Protein AF-D4J8V5-F1 (afdb_monomer)

Solvent-accessible surface area (backbone atoms only — not comparable to full-atom values): 10284 Å² total; per-residue (Å²): 131,84,49,73,63,56,54,49,51,54,47,50,54,52,54,59,52,61,74,43,88,91,49,65,62,67,63,47,50,54,51,48,52,54,48,50,51,52,48,51,56,51,49,52,53,52,49,53,52,48,53,51,50,52,51,52,52,50,54,51,50,54,50,49,54,54,51,52,54,53,47,51,56,50,50,54,50,51,52,52,51,50,50,52,50,51,52,51,27,61,75,68,72,46,60,62,49,77,54,102,88,50,77,51,68,72,70,83,71,85,74,78,88,76,82,89,54,80,86,79,51,61,73,90,76,64,78,88,78,86,76,88,75,83,61,64,67,59,53,54,50,39,51,73,73,72,45,88,54,93,94,66,82,90,84,87,77,90,76,90,83,88,131

InterPro domains:
  IPR008840 Siphovirus Gp157 [PF05565] (3-162)

Sequence (163 aa):
MATLYELCDEMIELQDMMEDPDVDAGAIKHAMELKKDEICSKAVGYLKVLANTTADRTAINEEIARLTEREKKKKAKEESLTEAILAAMQLCSIDKIETSLFTAKAKLSNGSVTITDEELLDPKFIKEKRSTSIDKTAIKKAILAGEDVEGASIEKTLSLVVS

Foldseek 3Di:
DDDLVRLVVVLVVLVVVCVDPVDDPVVSVVVNVVSVVVSVVVVVVVVVVVVVVVVVVVVVVVVVVVVVVVVVVVVVVVVVVVVVVLVVCVVVVPQWDDDPVDIDGDDDPPDDPDCPDPVPDDPVPDDDDDDPDDDVVVVVVCVVVPHDDPPDDDDDDDDDDDD

Radius of gyration: 33.68 Å; Cα contacts (8 Å, |Δi|>4): 50; chains: 1; bounding box: 67×47×84 Å

pLDDT: mean 74.96, std 16.11, range [36.88, 95.44]

Organism: NCBI:txid717962

Secondary structure (DSSP, 8-state):
---HHHHHHHHHHHHHGGG-TTS-HHHHHHHHHHHHHHHHHHHHHHHHHHHHHHHHHHHHHHHHHHHHHHHHHHHHHHHHHHHHHHHHHHHTT-SEEE-SS-EEE----------S-STTS-GGG----------HHHHHHHHHHT---TT------------

Mean predicted aligned error: 16.14 Å

Structure (mmCIF, N/CA/C/O backbone):
data_AF-D4J8V5-F1
#
_entry.id   AF-D4J8V5-F1
#
loop_
_atom_site.group_PDB
_atom_site.id
_atom_site.type_symbol
_atom_site.label_atom_id
_atom_site.label_alt_id
_atom_site.label_comp_id
_atom_site.label_asym_id
_atom_site.label_entity_id
_atom_site.label_seq_id
_atom_site.pdbx_PDB_ins_code
_atom_site.Cartn_x
_atom_site.Cartn_y
_atom_site.Cartn_z
_atom_site.occupancy
_atom_site.B_iso_or_equiv
_atom_site.auth_seq_id
_atom_site.auth_comp_id
_atom_site.auth_asym_id
_atom_site.auth_atom_id
_atom_site.pdbx_PDB_model_num
ATOM 1 N N . MET A 1 1 ? 28.823 -5.710 -15.272 1.00 60.50 1 MET A N 1
ATOM 2 C CA . MET A 1 1 ? 27.643 -5.994 -16.118 1.00 60.50 1 MET A CA 1
ATOM 3 C C . MET A 1 1 ? 27.054 -4.647 -16.459 1.00 60.50 1 MET A C 1
ATOM 5 O O . MET A 1 1 ? 26.696 -3.959 -15.512 1.00 60.50 1 MET A O 1
ATOM 9 N N . ALA A 1 2 ? 27.012 -4.281 -17.739 1.00 75.00 2 ALA A N 1
ATOM 10 C CA . ALA A 1 2 ? 26.467 -2.996 -18.159 1.00 75.00 2 ALA A CA 1
ATOM 11 C C . ALA A 1 2 ? 24.986 -2.868 -17.759 1.00 75.00 2 ALA A C 1
ATOM 13 O O . ALA A 1 2 ? 24.231 -3.855 -17.749 1.00 75.00 2 ALA A O 1
ATOM 14 N N . THR A 1 3 ? 24.584 -1.668 -17.363 1.00 86.06 3 THR A N 1
ATOM 15 C CA . THR A 1 3 ? 23.189 -1.309 -17.112 1.00 86.06 3 THR A CA 1
ATOM 16 C C . THR A 1 3 ? 22.456 -1.100 -18.436 1.00 86.06 3 THR A C 1
ATOM 18 O O . THR A 1 3 ? 23.072 -0.910 -19.480 1.00 86.06 3 THR A O 1
ATOM 21 N N . LEU A 1 4 ? 21.119 -1.138 -18.414 1.00 83.88 4 LEU A N 1
ATOM 22 C CA . LEU A 1 4 ? 20.335 -0.850 -19.621 1.00 83.88 4 LEU A CA 1
ATOM 23 C C . LEU A 1 4 ? 20.594 0.578 -20.132 1.00 83.88 4 LEU A C 1
ATOM 25 O O . LEU A 1 4 ? 20.500 0.821 -21.323 1.00 83.88 4 LEU A O 1
ATOM 29 N N . TYR A 1 5 ? 20.932 1.491 -19.219 1.00 85.31 5 TYR A N 1
ATOM 30 C CA . TYR A 1 5 ? 21.289 2.869 -19.528 1.00 85.31 5 TYR A CA 1
ATOM 31 C C . TYR A 1 5 ? 22.629 2.938 -20.270 1.00 85.31 5 TYR A C 1
ATOM 33 O O . TYR A 1 5 ? 22.676 3.454 -21.375 1.00 85.31 5 TYR A O 1
ATOM 41 N N . GLU A 1 6 ? 23.668 2.292 -19.732 1.00 86.31 6 GLU A N 1
ATOM 42 C CA . GLU A 1 6 ? 24.992 2.215 -20.371 1.00 86.31 6 GLU A CA 1
ATOM 43 C C . GLU A 1 6 ? 24.927 1.549 -21.757 1.00 86.31 6 GLU A C 1
ATOM 45 O O . GLU A 1 6 ? 25.542 2.029 -22.699 1.00 86.31 6 GLU A O 1
ATOM 50 N N . LEU A 1 7 ? 24.126 0.488 -21.922 1.00 86.62 7 LEU A N 1
ATOM 51 C CA . LEU A 1 7 ? 23.935 -0.151 -23.232 1.00 86.62 7 LEU A CA 1
ATOM 52 C C . LEU A 1 7 ? 23.207 0.755 -24.239 1.00 86.62 7 LEU A C 1
ATOM 54 O O . LEU A 1 7 ? 23.463 0.665 -25.438 1.00 86.62 7 LEU A O 1
ATOM 58 N N . CYS A 1 8 ? 22.285 1.601 -23.773 1.00 85.12 8 CYS A N 1
ATOM 59 C CA . CYS A 1 8 ? 21.621 2.589 -24.620 1.00 85.12 8 CYS A CA 1
ATOM 60 C C . CYS A 1 8 ? 22.569 3.732 -24.999 1.00 85.12 8 CYS A C 1
ATOM 62 O O . CYS A 1 8 ? 22.541 4.155 -26.149 1.00 85.12 8 CYS A O 1
ATOM 64 N N . ASP A 1 9 ? 23.411 4.193 -24.074 1.00 87.75 9 ASP A N 1
ATOM 65 C CA . ASP A 1 9 ? 24.420 5.222 -24.344 1.00 87.75 9 ASP A CA 1
ATOM 66 C C . ASP A 1 9 ? 25.425 4.729 -25.398 1.00 87.75 9 ASP A C 1
ATOM 68 O O . ASP A 1 9 ? 25.640 5.401 -26.402 1.00 87.75 9 ASP A O 1
ATOM 72 N N . GLU A 1 10 ? 25.931 3.498 -25.262 1.00 85.56 10 GLU A N 1
ATOM 73 C CA . GLU A 1 10 ? 26.800 2.859 -26.264 1.00 85.56 10 GLU A CA 1
ATOM 74 C C . GLU A 1 10 ? 26.117 2.730 -27.643 1.00 85.56 10 GLU A C 1
ATOM 76 O O . GLU A 1 10 ? 26.761 2.848 -28.685 1.00 85.56 10 GLU A O 1
ATOM 81 N N . MET A 1 11 ? 24.801 2.493 -27.679 1.00 86.69 11 MET A N 1
ATOM 82 C CA . MET A 1 11 ? 24.029 2.438 -28.927 1.00 86.69 11 MET A CA 1
ATOM 83 C C . MET A 1 11 ? 23.898 3.819 -29.585 1.00 86.69 11 MET A C 1
ATOM 85 O O . MET A 1 11 ? 23.914 3.906 -30.812 1.00 86.69 11 MET A O 1
ATOM 89 N N . ILE A 1 12 ? 23.772 4.883 -28.786 1.00 88.00 12 ILE A N 1
ATOM 90 C CA . ILE A 1 12 ? 23.742 6.271 -29.265 1.00 88.00 12 ILE A CA 1
ATOM 91 C C . ILE A 1 12 ? 25.113 6.653 -29.829 1.00 88.00 12 ILE A C 1
ATOM 93 O O . ILE A 1 12 ? 25.182 7.152 -30.947 1.00 88.00 12 ILE A O 1
ATOM 97 N N . GLU A 1 13 ? 26.201 6.317 -29.131 1.00 87.50 13 GLU A N 1
ATOM 98 C CA . GLU A 1 13 ? 27.568 6.553 -29.614 1.00 87.50 13 GLU A CA 1
ATOM 99 C C . GLU A 1 13 ? 27.830 5.859 -30.959 1.00 87.50 13 GLU A C 1
ATOM 101 O O . GLU A 1 13 ? 28.359 6.470 -31.8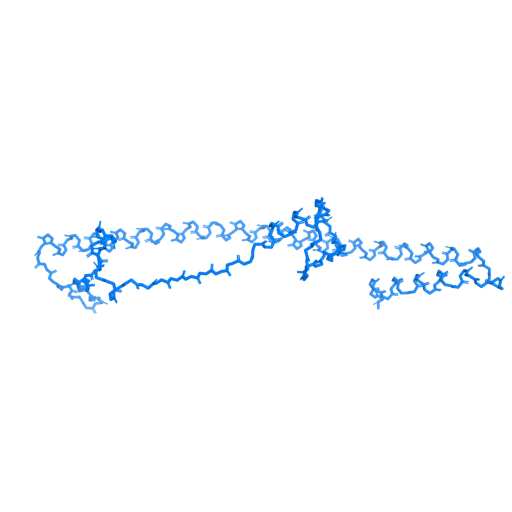87 1.00 87.50 13 GLU A O 1
ATOM 106 N N . LEU A 1 14 ? 27.401 4.600 -31.113 1.00 85.44 14 LEU A N 1
ATOM 107 C CA . LEU A 1 14 ? 27.495 3.890 -32.393 1.00 85.44 14 LEU A CA 1
ATOM 108 C C . LEU A 1 14 ? 26.667 4.559 -33.498 1.00 85.44 14 LEU A C 1
ATOM 110 O O . LEU A 1 14 ? 27.054 4.513 -34.665 1.00 85.44 14 LEU A O 1
ATOM 114 N N . GLN A 1 15 ? 25.533 5.169 -33.153 1.00 84.25 15 GLN A N 1
ATOM 115 C CA . GLN A 1 15 ? 24.692 5.879 -34.110 1.00 84.25 15 GLN A CA 1
ATOM 116 C C . GLN A 1 15 ? 25.353 7.177 -34.585 1.00 84.25 15 GLN A C 1
ATOM 118 O O . GLN A 1 15 ? 25.344 7.444 -35.786 1.00 84.25 15 GLN A O 1
ATOM 123 N N . ASP A 1 16 ? 25.974 7.924 -33.672 1.00 86.38 16 ASP A N 1
ATOM 124 C CA . ASP A 1 16 ? 26.714 9.151 -33.978 1.00 86.38 16 ASP A CA 1
ATOM 125 C C . ASP A 1 16 ? 27.939 8.853 -34.863 1.00 86.38 16 ASP A C 1
ATOM 127 O O . ASP A 1 16 ? 28.239 9.590 -35.801 1.00 86.38 16 ASP A O 1
ATOM 131 N N . MET A 1 17 ? 28.604 7.711 -34.647 1.00 83.12 17 MET A N 1
ATOM 132 C CA . MET A 1 17 ? 29.723 7.257 -35.485 1.00 83.12 17 MET A CA 1
ATOM 133 C C . MET A 1 17 ? 29.323 6.901 -36.927 1.00 83.12 17 MET A C 1
ATOM 135 O O . MET A 1 17 ? 30.195 6.857 -37.792 1.00 83.12 17 MET A O 1
ATOM 139 N N . MET A 1 18 ? 28.039 6.648 -37.224 1.00 77.50 18 MET A N 1
ATOM 140 C CA . MET A 1 18 ? 27.590 6.437 -38.611 1.00 77.50 18 MET A CA 1
ATOM 141 C C . MET A 1 18 ? 27.557 7.726 -39.440 1.00 77.50 18 MET A C 1
ATOM 143 O O . MET A 1 18 ? 27.458 7.643 -40.666 1.00 77.50 18 MET A O 1
ATOM 147 N N . GLU A 1 19 ? 27.574 8.901 -38.806 1.00 76.12 19 GLU A N 1
ATOM 148 C CA . GLU A 1 19 ? 27.575 10.184 -39.516 1.00 76.12 19 GLU A CA 1
ATOM 149 C C . GLU A 1 19 ? 28.958 10.531 -40.093 1.00 76.12 19 GLU A C 1
ATOM 151 O O . GLU A 1 19 ? 29.062 11.394 -40.968 1.00 76.12 19 GLU A O 1
ATOM 156 N N . ASP A 1 20 ? 30.009 9.832 -39.652 1.00 81.06 20 ASP A N 1
ATOM 157 C CA . ASP A 1 20 ? 31.377 10.000 -40.134 1.00 81.06 20 ASP A CA 1
ATOM 158 C C . ASP A 1 20 ? 31.604 9.223 -41.458 1.00 81.06 20 ASP A C 1
ATOM 160 O O . ASP A 1 20 ? 31.487 7.991 -41.486 1.00 81.06 20 ASP A O 1
ATOM 164 N N . PRO A 1 21 ? 31.936 9.909 -42.574 1.00 71.62 21 PRO A N 1
ATOM 165 C CA . PRO A 1 21 ? 32.152 9.282 -43.880 1.00 71.62 21 PRO A CA 1
ATOM 166 C C . PRO A 1 21 ? 33.328 8.298 -43.935 1.00 71.62 21 PRO A C 1
ATOM 168 O O . PRO A 1 21 ? 33.390 7.502 -44.875 1.00 71.62 21 PRO A O 1
ATOM 171 N N . ASP A 1 22 ? 34.261 8.363 -42.979 1.00 75.12 22 ASP A N 1
ATOM 172 C CA . ASP A 1 22 ? 35.479 7.543 -42.960 1.00 75.12 22 ASP A CA 1
ATOM 173 C C . ASP A 1 22 ? 35.280 6.176 -42.274 1.00 75.12 22 ASP A C 1
ATOM 175 O O . ASP A 1 22 ? 36.200 5.350 -42.243 1.00 75.12 22 ASP A O 1
ATOM 179 N N . VAL A 1 23 ? 34.082 5.899 -41.744 1.00 77.38 23 VAL A N 1
ATOM 180 C CA . VAL A 1 23 ? 33.797 4.677 -40.981 1.00 77.38 23 VAL A CA 1
ATOM 181 C C . VAL A 1 23 ? 33.004 3.660 -41.806 1.00 77.38 23 VAL A C 1
ATOM 183 O O . VAL A 1 23 ? 32.097 3.993 -42.571 1.00 77.38 23 VAL A O 1
ATOM 186 N N . ASP A 1 24 ? 33.328 2.372 -41.645 1.00 83.56 24 ASP A N 1
ATOM 187 C CA . ASP A 1 24 ? 32.593 1.285 -42.296 1.00 83.56 24 ASP A CA 1
ATOM 188 C C . ASP A 1 24 ? 31.180 1.143 -41.704 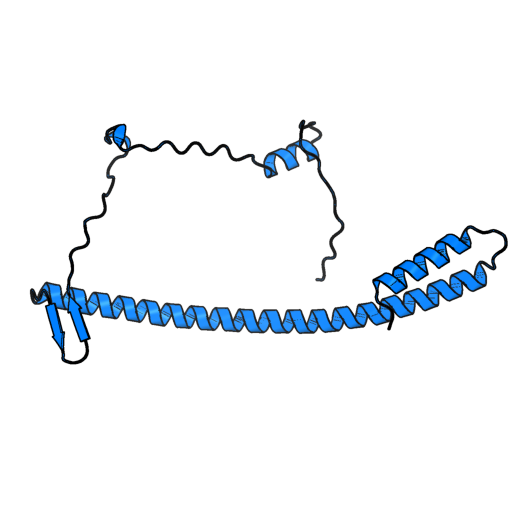1.00 83.56 24 ASP A C 1
ATOM 190 O O . ASP A 1 24 ? 30.955 0.507 -40.668 1.00 83.56 24 ASP A O 1
ATOM 194 N N . ALA A 1 25 ? 30.206 1.705 -42.418 1.00 79.25 25 ALA A N 1
ATOM 195 C CA . ALA A 1 25 ? 28.791 1.628 -42.080 1.00 79.25 25 ALA A CA 1
ATOM 196 C C . ALA A 1 25 ? 28.266 0.181 -41.951 1.00 79.25 25 ALA A C 1
ATOM 198 O O . ALA A 1 25 ? 27.259 -0.044 -41.276 1.00 79.25 25 ALA A O 1
ATOM 199 N N . GLY A 1 26 ? 28.911 -0.807 -42.586 1.00 82.00 26 GLY A N 1
ATOM 200 C CA . GLY A 1 26 ? 28.564 -2.222 -42.441 1.00 82.00 26 GLY A CA 1
ATOM 201 C C . GLY A 1 26 ? 28.941 -2.775 -41.065 1.00 82.00 26 GLY A C 1
ATOM 202 O O . GLY A 1 26 ? 28.111 -3.403 -40.401 1.00 82.00 26 GLY A O 1
ATOM 203 N N . ALA A 1 27 ? 30.163 -2.491 -40.611 1.00 84.06 27 ALA A N 1
ATOM 204 C CA . ALA A 1 27 ? 30.651 -2.889 -39.294 1.00 84.06 27 ALA A CA 1
ATOM 205 C C . ALA A 1 27 ? 29.861 -2.226 -38.152 1.00 84.06 27 ALA A C 1
ATOM 207 O O . ALA A 1 27 ? 29.495 -2.909 -37.192 1.00 84.06 27 ALA A O 1
ATOM 208 N N . ILE A 1 28 ? 29.529 -0.933 -38.275 1.00 84.56 28 ILE A N 1
ATOM 209 C CA . ILE A 1 28 ? 28.730 -0.225 -37.261 1.00 84.56 28 ILE A CA 1
ATOM 210 C C . ILE A 1 28 ? 27.324 -0.823 -37.154 1.00 84.56 28 ILE A C 1
ATOM 212 O O . ILE A 1 28 ? 26.869 -1.120 -36.052 1.00 84.56 28 ILE A O 1
ATOM 216 N N . LYS A 1 29 ? 26.645 -1.073 -38.281 1.00 84.50 29 LYS A N 1
ATOM 217 C CA . LYS A 1 29 ? 25.307 -1.691 -38.265 1.00 84.50 29 LYS A CA 1
ATOM 218 C C . LYS A 1 29 ? 25.312 -3.058 -37.588 1.00 84.50 29 LYS A C 1
ATOM 220 O O . LYS A 1 29 ? 24.419 -3.342 -36.797 1.00 84.50 29 LYS A O 1
ATOM 225 N N . HIS A 1 30 ? 26.327 -3.880 -37.850 1.00 86.88 30 HIS A N 1
ATOM 226 C CA . HIS A 1 30 ? 26.471 -5.172 -37.183 1.00 86.88 30 HIS A CA 1
ATOM 227 C C . HIS A 1 30 ? 26.697 -5.016 -35.667 1.00 86.88 30 HIS A C 1
ATOM 229 O O . HIS A 1 30 ? 26.132 -5.769 -34.873 1.00 86.88 30 HIS A O 1
ATOM 235 N N . ALA A 1 31 ? 27.496 -4.032 -35.242 1.00 86.50 31 ALA A N 1
ATOM 236 C CA . ALA A 1 31 ? 27.694 -3.728 -33.824 1.00 86.50 31 ALA A CA 1
ATOM 237 C C . ALA A 1 31 ? 26.398 -3.242 -33.148 1.00 86.50 31 ALA A C 1
ATOM 239 O O . ALA A 1 31 ? 26.079 -3.685 -32.045 1.00 86.50 31 ALA A O 1
ATOM 240 N N . MET A 1 32 ? 25.615 -2.401 -33.830 1.00 85.81 32 MET A N 1
ATOM 241 C CA . MET A 1 32 ? 24.307 -1.943 -33.355 1.00 85.81 32 MET A CA 1
ATOM 242 C C . MET A 1 32 ? 23.302 -3.092 -33.211 1.00 85.81 32 MET A C 1
ATOM 244 O O . MET A 1 32 ? 22.567 -3.135 -32.226 1.00 85.81 32 MET A O 1
ATOM 248 N N . GLU A 1 33 ? 23.259 -4.044 -34.150 1.00 88.25 33 GLU A N 1
ATOM 249 C CA . GLU A 1 33 ? 22.381 -5.217 -34.017 1.00 88.25 33 GLU A CA 1
ATOM 250 C C . GLU A 1 33 ? 22.767 -6.086 -32.817 1.00 88.25 33 GLU A C 1
ATOM 252 O O . GLU A 1 33 ? 21.902 -6.439 -32.015 1.00 88.25 33 GLU A O 1
ATOM 257 N N . LEU A 1 34 ? 24.064 -6.336 -32.619 1.00 88.56 34 LEU A N 1
ATOM 258 C CA . LEU A 1 34 ? 24.550 -7.073 -31.453 1.00 88.56 34 LEU A CA 1
ATOM 259 C C . LEU A 1 34 ? 24.165 -6.371 -30.139 1.00 88.56 34 LEU A C 1
ATOM 261 O O . LEU A 1 34 ? 23.687 -7.009 -29.200 1.00 88.56 34 LEU A O 1
ATOM 265 N N . LYS A 1 35 ? 24.322 -5.043 -30.077 1.00 87.31 35 LYS A N 1
ATOM 266 C CA . LYS A 1 35 ? 23.950 -4.240 -28.903 1.00 87.31 35 LYS A CA 1
ATOM 267 C C . LYS A 1 35 ? 22.450 -4.240 -28.649 1.00 87.31 35 LYS A C 1
ATOM 269 O O . LYS A 1 35 ? 22.013 -4.355 -27.504 1.00 87.31 35 LYS A O 1
ATOM 274 N N . LYS A 1 36 ? 21.646 -4.177 -29.707 1.00 87.81 36 LYS A N 1
ATOM 275 C CA . LYS A 1 36 ? 20.192 -4.296 -29.611 1.00 87.81 36 LYS A CA 1
ATOM 276 C C . LY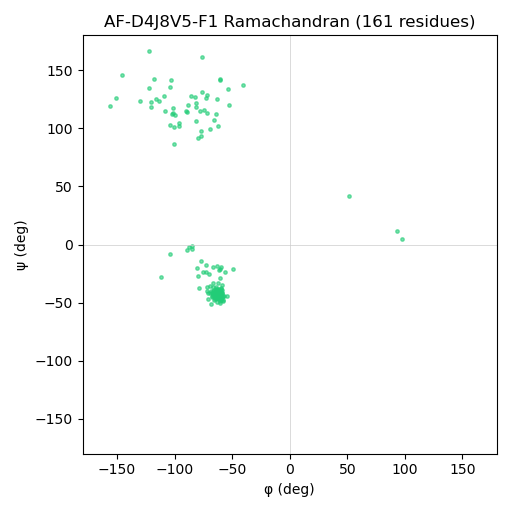S A 1 36 ? 19.780 -5.638 -29.002 1.00 87.81 36 LYS A C 1
ATOM 278 O O . LYS A 1 36 ? 18.919 -5.655 -28.122 1.00 87.81 36 LYS A O 1
ATOM 283 N N . ASP A 1 37 ? 20.424 -6.732 -29.396 1.00 88.94 37 ASP A N 1
ATOM 284 C CA . ASP A 1 37 ? 20.172 -8.056 -28.819 1.00 88.94 37 ASP A CA 1
ATOM 285 C C . ASP A 1 37 ? 20.556 -8.123 -27.329 1.00 88.94 37 ASP A C 1
ATOM 287 O O . ASP A 1 37 ? 19.808 -8.682 -26.517 1.00 88.94 37 ASP A O 1
ATOM 291 N N . GLU A 1 38 ? 21.668 -7.495 -26.931 1.00 89.44 38 GLU A N 1
ATOM 292 C CA . GLU A 1 38 ? 22.073 -7.366 -25.521 1.00 89.44 38 GLU A CA 1
ATOM 293 C C . GLU A 1 38 ? 21.036 -6.588 -24.692 1.00 89.44 38 GLU A C 1
ATOM 295 O O . GLU A 1 38 ? 20.625 -7.047 -23.616 1.00 89.44 38 GLU A O 1
ATOM 300 N N . ILE A 1 39 ? 20.557 -5.450 -25.208 1.00 89.25 39 ILE A N 1
ATOM 301 C CA . ILE A 1 39 ? 19.501 -4.633 -24.589 1.00 89.25 39 ILE A CA 1
ATOM 302 C C 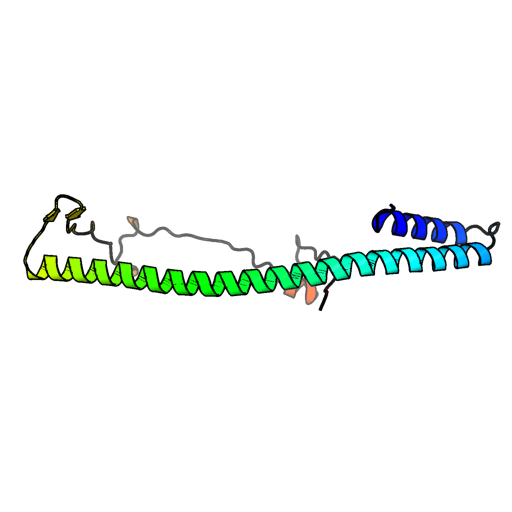. ILE A 1 39 ? 18.217 -5.454 -24.446 1.00 89.25 39 ILE A C 1
ATOM 304 O O . ILE A 1 39 ? 17.626 -5.491 -23.363 1.00 89.25 39 ILE A O 1
ATOM 308 N N . CYS A 1 40 ? 17.794 -6.154 -25.502 1.00 88.00 40 CYS A N 1
ATOM 309 C CA . CYS A 1 40 ? 16.601 -6.996 -25.483 1.00 88.00 40 CYS A CA 1
ATOM 310 C C . CYS A 1 40 ? 16.711 -8.117 -24.442 1.00 88.00 40 CYS A C 1
ATOM 312 O O . CYS A 1 40 ? 15.796 -8.305 -23.639 1.00 88.00 40 CYS A O 1
ATOM 314 N N . SER A 1 41 ? 17.840 -8.824 -24.394 1.00 89.62 41 SER A N 1
ATOM 315 C CA . SER A 1 41 ? 18.087 -9.882 -23.407 1.00 89.62 41 SER A CA 1
ATOM 316 C C . SER A 1 41 ? 18.021 -9.348 -21.971 1.00 89.62 41 SER A C 1
ATOM 318 O O . SER A 1 41 ? 17.364 -9.929 -21.095 1.00 89.62 41 SER A O 1
ATOM 320 N N . LYS A 1 42 ? 18.628 -8.181 -21.726 1.00 88.50 42 LYS A N 1
ATOM 321 C CA . LYS A 1 42 ? 18.602 -7.532 -20.414 1.00 88.50 42 LYS A CA 1
ATOM 322 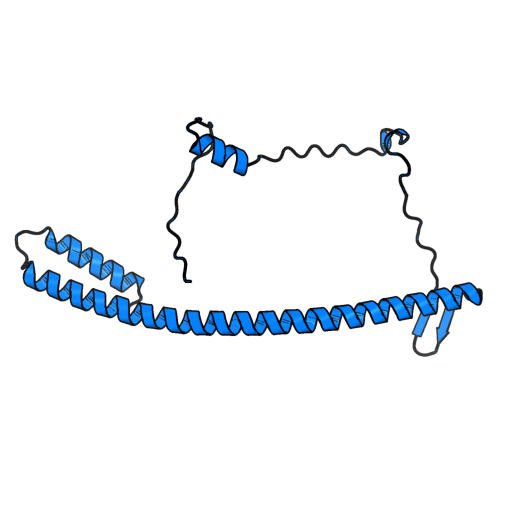C C . LYS A 1 42 ? 17.195 -7.063 -20.036 1.00 88.50 42 LYS A C 1
ATOM 324 O O . LYS A 1 42 ? 16.764 -7.305 -18.906 1.00 88.50 42 LYS A O 1
ATOM 329 N N . ALA A 1 43 ? 16.461 -6.461 -20.971 1.00 88.19 43 ALA A N 1
ATOM 330 C CA . ALA A 1 43 ? 15.077 -6.030 -20.788 1.00 88.19 43 ALA A CA 1
ATOM 331 C C . ALA A 1 43 ? 14.147 -7.210 -20.465 1.00 88.19 43 ALA A C 1
ATOM 333 O O . ALA A 1 43 ? 13.333 -7.111 -19.550 1.00 88.19 43 ALA A O 1
ATOM 334 N N . VAL A 1 44 ? 14.321 -8.363 -21.121 1.00 90.38 44 VAL A N 1
ATOM 335 C CA . VAL A 1 44 ? 13.597 -9.602 -20.782 1.00 90.38 44 VAL A CA 1
ATOM 336 C C . VAL A 1 44 ? 13.878 -10.033 -19.339 1.00 90.38 44 VAL A C 1
ATOM 338 O O . VAL A 1 44 ? 12.964 -10.468 -18.638 1.00 90.38 44 VAL A O 1
ATOM 341 N N . GLY A 1 45 ? 15.116 -9.882 -18.860 1.00 89.56 45 GLY A N 1
ATOM 342 C CA . GLY A 1 45 ? 15.461 -10.099 -17.453 1.00 89.56 45 GLY A CA 1
ATOM 343 C C . GLY A 1 45 ? 14.660 -9.204 -16.503 1.00 89.56 45 GLY A C 1
ATOM 344 O O . GLY A 1 45 ? 14.063 -9.702 -15.547 1.00 89.56 45 GLY A O 1
ATOM 345 N N . TYR A 1 46 ? 14.579 -7.903 -16.797 1.00 87.50 46 TYR A N 1
ATOM 346 C CA . TYR A 1 46 ? 13.763 -6.962 -16.021 1.00 87.50 46 TYR A CA 1
ATOM 347 C C . TYR A 1 46 ? 12.268 -7.296 -16.079 1.00 87.50 46 TYR A C 1
ATOM 349 O O . TYR A 1 46 ? 11.609 -7.279 -15.042 1.00 87.50 46 TYR A O 1
ATOM 357 N N . LEU A 1 47 ? 11.737 -7.665 -17.248 1.00 89.94 47 LEU A N 1
ATOM 358 C CA . LEU A 1 47 ? 10.334 -8.060 -17.409 1.00 89.94 47 LEU A CA 1
ATOM 359 C C . LEU A 1 47 ? 9.987 -9.312 -16.596 1.00 89.94 47 LEU A C 1
ATOM 361 O O . LEU A 1 47 ? 8.923 -9.361 -15.987 1.00 89.94 47 LEU A O 1
ATOM 365 N N . LYS A 1 48 ? 10.887 -10.299 -16.519 1.00 91.25 48 LYS A N 1
ATOM 366 C CA . LYS A 1 48 ? 10.696 -11.486 -15.665 1.00 91.25 48 LYS A CA 1
ATOM 367 C C . LYS A 1 48 ? 10.613 -11.114 -14.185 1.00 91.25 48 LYS A C 1
ATOM 369 O O . LYS A 1 48 ? 9.734 -11.599 -13.478 1.00 91.25 48 LYS A O 1
ATOM 374 N N . VAL A 1 49 ? 11.502 -10.237 -13.717 1.00 92.31 49 VAL A N 1
ATOM 375 C CA . VAL A 1 49 ? 11.475 -9.754 -12.326 1.00 92.31 49 VAL A CA 1
ATOM 376 C C . VAL A 1 49 ? 10.205 -8.949 -12.058 1.00 92.31 49 VAL A C 1
ATOM 378 O O . VAL A 1 49 ? 9.569 -9.137 -11.023 1.00 92.31 49 VAL A O 1
ATOM 381 N N . LEU A 1 50 ? 9.794 -8.099 -12.999 1.00 91.56 50 LEU A N 1
ATOM 382 C CA . LEU A 1 50 ? 8.557 -7.329 -12.912 1.00 91.56 50 LEU A CA 1
ATOM 383 C C . LEU A 1 50 ? 7.320 -8.237 -12.853 1.00 91.56 50 LEU A C 1
ATOM 385 O O . LEU A 1 50 ? 6.450 -8.017 -12.014 1.00 91.56 50 LEU A O 1
ATOM 389 N N . ALA A 1 51 ? 7.254 -9.281 -13.682 1.00 92.00 51 ALA A N 1
ATOM 390 C CA . ALA A 1 51 ? 6.172 -10.265 -13.660 1.00 92.00 51 ALA A CA 1
ATOM 391 C C . ALA A 1 51 ? 6.079 -10.975 -12.298 1.00 92.00 51 ALA A C 1
ATOM 393 O O . ALA A 1 51 ? 5.003 -11.051 -11.712 1.00 92.00 51 ALA A O 1
ATOM 394 N N . ASN A 1 52 ? 7.212 -11.401 -11.736 1.00 92.88 52 ASN A N 1
ATOM 395 C CA . ASN A 1 52 ? 7.234 -11.996 -10.397 1.00 92.88 52 ASN A CA 1
ATOM 396 C C . ASN A 1 52 ? 6.789 -10.990 -9.326 1.00 92.88 52 ASN A C 1
ATOM 398 O O . ASN A 1 52 ? 5.938 -11.292 -8.500 1.00 92.88 52 ASN A O 1
ATOM 402 N N . THR A 1 53 ? 7.293 -9.757 -9.392 1.00 91.69 53 THR A N 1
ATOM 403 C CA . THR A 1 53 ? 6.992 -8.714 -8.398 1.00 91.69 53 THR A CA 1
ATOM 404 C C . THR A 1 53 ? 5.519 -8.298 -8.447 1.00 91.69 53 THR A C 1
ATOM 406 O O . THR A 1 53 ? 4.907 -8.009 -7.421 1.00 91.69 53 THR A O 1
ATOM 409 N N . THR A 1 54 ? 4.920 -8.259 -9.638 1.00 91.81 54 THR A N 1
ATOM 410 C CA . THR A 1 54 ? 3.491 -7.960 -9.820 1.00 91.81 54 THR A CA 1
ATOM 411 C C . THR A 1 54 ? 2.601 -9.112 -9.359 1.00 91.81 54 THR A C 1
ATOM 413 O O . THR A 1 54 ? 1.558 -8.849 -8.751 1.00 91.81 54 THR A O 1
ATOM 416 N N . ALA A 1 55 ? 3.021 -10.364 -9.563 1.00 93.31 55 ALA A N 1
ATOM 417 C CA . ALA A 1 55 ? 2.353 -11.533 -8.998 1.00 93.31 55 ALA A CA 1
ATOM 418 C C . ALA A 1 55 ? 2.399 -11.513 -7.459 1.00 93.31 55 ALA A C 1
ATOM 420 O O . ALA A 1 55 ? 1.349 -11.589 -6.821 1.00 93.31 55 ALA A O 1
ATOM 421 N N . ASP A 1 56 ? 3.578 -11.286 -6.869 1.00 92.62 56 ASP A N 1
ATOM 422 C CA . ASP A 1 56 ? 3.757 -11.169 -5.417 1.00 92.62 56 ASP A CA 1
ATOM 423 C C . ASP A 1 56 ? 2.903 -10.033 -4.838 1.00 92.62 56 ASP A C 1
ATOM 425 O O . ASP A 1 56 ? 2.193 -10.212 -3.848 1.00 92.62 56 ASP A O 1
ATOM 429 N N . ARG A 1 57 ? 2.899 -8.860 -5.490 1.00 94.31 57 ARG A N 1
ATOM 430 C CA . ARG A 1 57 ? 2.070 -7.715 -5.082 1.00 94.31 57 ARG A CA 1
ATOM 431 C C . ARG A 1 57 ? 0.582 -8.065 -5.082 1.00 94.31 57 ARG A C 1
ATOM 433 O O . ARG A 1 57 ? -0.142 -7.649 -4.180 1.00 94.31 57 ARG A O 1
ATOM 440 N N . THR A 1 58 ? 0.119 -8.788 -6.097 1.00 94.12 58 THR A N 1
ATOM 441 C CA . THR A 1 58 ? -1.284 -9.213 -6.202 1.00 94.12 58 THR A CA 1
ATOM 442 C C . THR A 1 58 ? -1.645 -10.176 -5.072 1.00 94.12 58 THR A C 1
ATOM 444 O O . THR A 1 58 ? -2.625 -9.930 -4.373 1.00 94.12 58 THR A O 1
ATOM 447 N N . ALA A 1 59 ? -0.805 -11.181 -4.808 1.00 93.31 59 ALA A N 1
ATOM 448 C CA . ALA A 1 59 ? -1.004 -12.124 -3.707 1.00 93.31 59 ALA A CA 1
ATOM 449 C C . ALA A 1 59 ? -1.037 -11.427 -2.331 1.00 93.31 59 ALA A C 1
ATOM 451 O O . ALA A 1 59 ? -1.894 -11.719 -1.496 1.00 93.31 59 ALA A O 1
ATOM 452 N N . ILE A 1 60 ? -0.150 -10.452 -2.100 1.00 93.88 60 ILE A N 1
ATOM 453 C CA . ILE A 1 60 ? -0.148 -9.648 -0.868 1.00 93.88 60 ILE A CA 1
ATOM 454 C C . ILE A 1 60 ? -1.449 -8.846 -0.732 1.00 93.88 60 ILE A C 1
ATOM 456 O O . ILE A 1 60 ? -2.028 -8.798 0.352 1.00 93.88 60 ILE A O 1
ATOM 460 N N . ASN A 1 61 ? -1.932 -8.225 -1.811 1.00 93.50 61 ASN A N 1
ATOM 461 C CA . ASN A 1 61 ? -3.172 -7.447 -1.776 1.00 93.50 61 ASN A CA 1
ATOM 462 C C . ASN A 1 61 ? -4.403 -8.311 -1.465 1.00 93.50 61 ASN A C 1
ATOM 464 O O . ASN A 1 61 ? -5.277 -7.872 -0.715 1.00 93.50 61 ASN A O 1
ATOM 468 N N . GLU A 1 62 ? -4.472 -9.531 -1.999 1.00 95.06 62 GLU A N 1
ATOM 469 C CA . GLU A 1 62 ? -5.533 -10.489 -1.664 1.00 95.06 62 GLU A CA 1
ATOM 470 C C . GLU A 1 62 ? -5.510 -10.856 -0.175 1.00 95.06 62 GLU A C 1
ATOM 472 O O . GLU A 1 62 ? -6.548 -10.869 0.494 1.00 95.06 62 GLU A O 1
ATOM 477 N N . GLU A 1 63 ? -4.318 -11.082 0.376 1.00 92.62 63 GLU A N 1
ATOM 478 C CA . GLU A 1 63 ? -4.150 -11.389 1.793 1.00 92.62 63 GLU A CA 1
ATOM 479 C C . GLU A 1 63 ? -4.516 -10.192 2.686 1.00 92.62 63 GLU A C 1
ATOM 481 O O . GLU A 1 63 ? -5.205 -10.362 3.694 1.00 92.62 63 GLU A O 1
ATOM 486 N N . ILE A 1 64 ? -4.144 -8.969 2.292 1.00 94.94 64 ILE A N 1
ATOM 487 C CA . ILE A 1 64 ? -4.575 -7.739 2.971 1.00 94.94 64 ILE A CA 1
ATOM 488 C C . ILE A 1 64 ? -6.101 -7.653 2.975 1.00 94.94 64 ILE A C 1
ATOM 490 O O . ILE A 1 64 ? -6.684 -7.454 4.038 1.00 94.94 64 ILE A O 1
ATOM 494 N N . ALA A 1 65 ? -6.762 -7.856 1.832 1.00 95.12 65 ALA A N 1
ATOM 495 C CA . ALA A 1 65 ? -8.220 -7.803 1.753 1.00 95.12 65 ALA A CA 1
ATOM 496 C C . ALA A 1 65 ? -8.881 -8.807 2.716 1.00 95.12 65 ALA A C 1
ATOM 498 O O . ALA A 1 65 ? -9.794 -8.443 3.466 1.00 95.12 65 ALA A O 1
ATOM 499 N N . ARG A 1 66 ? -8.362 -10.042 2.773 1.00 95.44 66 ARG A N 1
ATOM 500 C CA . ARG A 1 66 ? -8.802 -11.079 3.719 1.00 95.44 66 ARG A CA 1
ATOM 501 C C . ARG A 1 66 ? -8.615 -10.653 5.178 1.00 95.44 66 ARG A C 1
ATOM 503 O O . ARG A 1 66 ? -9.518 -10.831 6.002 1.00 95.44 66 ARG A O 1
ATOM 510 N N . LEU A 1 67 ? -7.448 -10.108 5.519 1.00 94.38 67 LEU A N 1
ATOM 511 C CA . LEU A 1 67 ? -7.132 -9.667 6.879 1.00 94.38 67 LEU A CA 1
ATOM 512 C C . LEU A 1 67 ? -7.982 -8.469 7.298 1.00 94.38 67 LEU A C 1
ATOM 514 O O . LEU A 1 67 ? -8.513 -8.475 8.407 1.00 94.38 67 LEU A O 1
ATOM 518 N N . THR A 1 68 ? -8.195 -7.500 6.411 1.00 94.75 68 THR A N 1
ATOM 519 C CA . THR A 1 68 ? -9.071 -6.351 6.656 1.00 94.75 68 THR A CA 1
ATOM 520 C C . THR A 1 68 ? -10.521 -6.790 6.864 1.00 94.75 68 THR A C 1
ATOM 522 O O . THR A 1 68 ? -11.207 -6.263 7.738 1.00 94.75 68 THR A O 1
ATOM 525 N N . GLU A 1 69 ? -11.020 -7.781 6.121 1.00 95.00 69 GLU A N 1
ATOM 526 C CA . GLU A 1 69 ? -12.359 -8.328 6.371 1.00 95.00 69 GLU A CA 1
ATOM 527 C C . GLU A 1 69 ? -12.449 -8.996 7.754 1.00 95.00 69 GLU A C 1
ATOM 529 O O . GLU A 1 69 ? -13.423 -8.816 8.494 1.00 95.00 69 GLU A O 1
ATOM 534 N N . ARG A 1 70 ? -11.410 -9.742 8.146 1.00 94.12 70 ARG A N 1
ATOM 535 C CA . ARG A 1 70 ? -11.332 -10.375 9.469 1.00 94.12 70 ARG A CA 1
ATOM 536 C C . ARG A 1 70 ? -11.256 -9.344 10.596 1.00 94.12 70 ARG A C 1
ATOM 538 O O . ARG A 1 70 ? -11.906 -9.531 11.626 1.00 94.12 70 ARG A O 1
ATOM 545 N N . GLU A 1 71 ? -10.497 -8.274 10.398 1.00 94.06 71 GLU A N 1
ATOM 546 C CA . GLU A 1 71 ? -10.410 -7.136 11.311 1.00 94.06 71 GLU A CA 1
ATOM 547 C C . GLU A 1 71 ? -11.776 -6.464 11.469 1.00 94.06 71 GLU A C 1
ATOM 549 O O . GLU A 1 71 ? -12.248 -6.308 12.593 1.00 94.06 71 GLU A O 1
ATOM 554 N N . LYS A 1 72 ? -12.476 -6.176 10.364 1.00 95.00 72 LYS A N 1
ATOM 555 C CA . LYS A 1 72 ? -13.836 -5.613 10.394 1.00 95.00 72 LYS A CA 1
ATOM 556 C C . LYS A 1 72 ? -14.796 -6.468 11.220 1.00 95.00 72 LYS A C 1
ATOM 558 O O . LYS A 1 72 ? -15.527 -5.932 12.047 1.00 95.00 72 LYS A O 1
ATOM 563 N N . LYS A 1 73 ? -14.766 -7.797 11.062 1.00 94.50 73 LYS A N 1
ATOM 564 C CA . LYS A 1 73 ? -15.594 -8.720 11.866 1.00 94.50 73 LYS A CA 1
ATOM 565 C C . LYS A 1 73 ? -15.246 -8.667 13.356 1.00 94.50 73 LYS A C 1
ATOM 567 O O . LYS A 1 73 ? -16.134 -8.753 14.200 1.00 94.50 73 LYS A O 1
ATOM 572 N N . LYS A 1 74 ? -13.960 -8.544 13.693 1.00 93.31 74 LYS A N 1
ATOM 573 C CA . LYS A 1 74 ? -13.500 -8.409 15.083 1.00 93.31 74 LYS A CA 1
ATOM 574 C C . LYS A 1 74 ? -13.936 -7.079 15.688 1.00 93.31 74 LYS A C 1
ATOM 576 O O . LYS A 1 74 ? -14.468 -7.098 16.792 1.00 93.31 74 LYS A O 1
ATOM 581 N N . LYS A 1 75 ? -13.800 -5.984 14.941 1.00 93.75 75 LYS A N 1
ATOM 582 C CA . LYS A 1 75 ? -14.246 -4.650 15.344 1.00 93.75 75 LYS A CA 1
ATOM 583 C C . LYS A 1 75 ? -15.759 -4.595 15.563 1.00 93.75 75 LYS A C 1
ATOM 585 O O . LYS A 1 75 ? -16.197 -4.175 16.621 1.00 93.75 75 LYS A O 1
ATOM 590 N N . ALA A 1 76 ? -16.551 -5.139 14.638 1.00 93.69 76 ALA A N 1
ATOM 591 C CA . ALA A 1 76 ? -18.003 -5.228 14.806 1.00 93.69 76 ALA A CA 1
ATOM 592 C C . ALA A 1 76 ? -18.396 -6.045 16.052 1.00 93.69 76 ALA A C 1
ATOM 594 O O . ALA A 1 76 ? -19.341 -5.710 16.761 1.00 93.69 76 ALA A O 1
ATOM 595 N N . LYS A 1 77 ? -17.652 -7.119 16.355 1.00 92.19 77 LYS A N 1
ATOM 596 C CA . LYS A 1 77 ? -17.864 -7.901 17.580 1.00 92.19 77 LYS A CA 1
ATOM 597 C C . LYS A 1 77 ? -17.491 -7.113 18.840 1.00 92.19 77 LYS A C 1
ATOM 599 O O . LYS A 1 77 ? -18.187 -7.231 19.840 1.00 92.19 77 LYS A O 1
ATOM 604 N N . GLU A 1 78 ? -16.403 -6.353 18.809 1.00 90.31 78 GLU A N 1
ATOM 605 C CA . GLU A 1 78 ? -15.983 -5.478 19.908 1.00 90.31 78 GLU A CA 1
ATOM 606 C C . GLU A 1 78 ? -17.019 -4.380 20.188 1.00 90.31 78 GLU A C 1
ATOM 608 O O . GLU A 1 78 ? -17.414 -4.188 21.339 1.00 90.31 78 GLU A O 1
ATOM 613 N N . GLU A 1 79 ? -17.522 -3.729 19.139 1.00 90.81 79 GLU A N 1
ATOM 614 C CA . GLU A 1 79 ? -18.595 -2.733 19.219 1.00 90.81 79 GLU A CA 1
ATOM 615 C C . GLU A 1 79 ? -19.869 -3.355 19.802 1.00 90.81 79 GLU A C 1
ATOM 617 O O . GLU A 1 79 ? -20.374 -2.872 20.811 1.00 90.81 79 GLU A O 1
ATOM 622 N N . SER A 1 80 ? -20.315 -4.498 19.270 1.00 91.06 80 SER A N 1
ATOM 623 C CA . SER A 1 80 ? -21.497 -5.210 19.773 1.00 91.06 80 SER A CA 1
ATOM 624 C C . SER A 1 80 ? -21.373 -5.619 21.247 1.00 91.06 80 SER A C 1
ATOM 626 O O . SER A 1 80 ? -22.340 -5.511 22.001 1.00 91.06 80 SER A O 1
ATOM 628 N N . LEU A 1 81 ? -20.192 -6.066 21.691 1.00 87.50 81 LEU A N 1
ATOM 629 C CA . LEU A 1 81 ? -19.951 -6.382 23.104 1.00 87.50 81 LEU A CA 1
ATOM 630 C C . LEU A 1 81 ? -20.007 -5.127 23.978 1.00 87.50 81 LEU A C 1
ATOM 632 O O . LEU A 1 81 ? -20.584 -5.160 25.063 1.00 87.50 81 LEU A O 1
ATOM 636 N N . THR A 1 82 ? -19.433 -4.025 23.504 1.00 86.12 82 THR A N 1
ATOM 637 C CA . THR A 1 82 ? -19.443 -2.746 24.222 1.00 86.12 82 THR A CA 1
ATOM 638 C C . THR A 1 82 ? -20.864 -2.199 24.342 1.00 86.12 82 THR A C 1
ATOM 640 O O . THR A 1 82 ? -21.278 -1.807 25.431 1.00 86.12 82 THR A O 1
ATOM 643 N N . GLU A 1 83 ? -21.642 -2.243 23.260 1.00 88.12 83 GLU A N 1
ATOM 644 C CA . GLU A 1 83 ? -23.057 -1.864 23.248 1.00 88.12 83 GLU A CA 1
ATOM 645 C C . GLU A 1 83 ? -23.890 -2.743 24.180 1.00 88.12 83 GLU A C 1
ATOM 647 O O . GLU A 1 83 ? -24.688 -2.220 24.953 1.00 88.12 83 GLU A O 1
ATOM 652 N N . ALA A 1 84 ? -23.678 -4.062 24.172 1.00 85.25 84 ALA A N 1
ATOM 653 C CA . ALA A 1 84 ? -24.380 -4.975 25.071 1.00 85.25 84 ALA A CA 1
ATOM 654 C C . ALA A 1 84 ? -24.073 -4.678 26.549 1.00 85.25 84 ALA A C 1
ATOM 656 O O . ALA A 1 84 ? -24.983 -4.682 27.380 1.00 85.25 84 ALA A O 1
ATOM 657 N N . ILE A 1 85 ? -22.810 -4.381 26.880 1.00 84.31 85 ILE A N 1
ATOM 658 C CA . ILE A 1 85 ? -22.410 -3.979 28.236 1.00 84.31 85 ILE A CA 1
ATOM 659 C C . ILE A 1 85 ? -23.070 -2.649 28.611 1.00 84.31 85 ILE A C 1
ATOM 661 O O . ILE A 1 85 ? -23.636 -2.545 29.697 1.00 84.31 85 ILE A O 1
ATOM 665 N N . LEU A 1 86 ? -23.054 -1.652 27.722 1.00 82.75 86 LEU A N 1
ATOM 666 C CA . LEU A 1 86 ? -23.699 -0.359 27.965 1.00 82.75 86 LEU A CA 1
ATOM 667 C C . LEU A 1 86 ? -25.215 -0.496 28.149 1.00 82.75 86 LEU A C 1
ATOM 669 O O . LEU A 1 86 ? -25.759 0.075 29.092 1.00 82.75 86 LEU A O 1
ATOM 673 N N . ALA A 1 87 ? -25.888 -1.287 27.312 1.00 82.38 87 ALA A N 1
ATOM 674 C CA . ALA A 1 87 ? -27.321 -1.546 27.420 1.00 82.38 87 ALA A CA 1
ATOM 675 C C . ALA A 1 87 ? -27.671 -2.248 28.742 1.00 82.38 87 ALA A C 1
ATOM 677 O O . ALA A 1 87 ? -28.634 -1.871 29.409 1.00 82.38 87 ALA A O 1
ATOM 678 N N . ALA A 1 88 ? -26.863 -3.226 29.168 1.00 79.62 88 ALA A N 1
ATOM 679 C CA . ALA A 1 88 ? -27.033 -3.887 30.460 1.00 79.62 88 ALA A CA 1
ATOM 680 C C . ALA A 1 88 ? -26.789 -2.927 31.639 1.00 79.62 88 ALA A C 1
ATOM 682 O O . ALA A 1 88 ? -27.552 -2.936 32.604 1.00 79.62 88 ALA A O 1
ATOM 683 N N . MET A 1 89 ? -25.767 -2.067 31.557 1.00 80.38 89 MET A N 1
ATOM 684 C CA . MET A 1 89 ? -25.497 -1.029 32.560 1.00 80.38 89 MET A CA 1
ATOM 685 C C . MET A 1 89 ? -26.657 -0.032 32.671 1.00 80.38 89 MET A C 1
ATOM 687 O O . MET A 1 89 ? -27.056 0.309 33.782 1.00 80.38 89 MET A O 1
ATOM 691 N N . GLN A 1 90 ? -27.246 0.379 31.544 1.00 80.00 90 GLN A N 1
ATOM 692 C CA . GLN A 1 90 ? -28.416 1.262 31.510 1.00 80.00 90 GLN A CA 1
ATOM 693 C C . GLN A 1 90 ? -29.662 0.596 32.103 1.00 80.00 90 GLN A C 1
ATOM 695 O O . GLN A 1 90 ? -30.320 1.190 32.954 1.00 80.00 90 GLN A O 1
ATOM 700 N N . LEU A 1 91 ? -29.968 -0.644 31.702 1.00 77.50 91 LEU A N 1
ATOM 701 C CA . LEU A 1 91 ? -31.141 -1.374 32.191 1.00 77.50 91 LEU A CA 1
ATOM 702 C C . LEU A 1 91 ? -31.074 -1.607 33.706 1.00 77.50 91 LEU A C 1
ATOM 704 O O . LEU A 1 91 ? -32.072 -1.459 34.407 1.00 77.50 91 LEU A O 1
ATOM 708 N N . CYS A 1 92 ? -29.887 -1.942 34.212 1.00 80.50 92 CYS A N 1
ATOM 709 C CA . CYS A 1 92 ? -29.663 -2.193 35.632 1.00 80.50 92 CYS A CA 1
ATOM 710 C C . CYS A 1 92 ? -29.378 -0.920 36.446 1.00 80.50 92 CYS A C 1
ATOM 712 O O . CYS A 1 92 ? -29.193 -1.026 37.656 1.00 80.50 92 CYS A O 1
ATOM 714 N N . SER A 1 93 ? -29.330 0.265 35.818 1.00 76.00 93 SER A N 1
ATOM 715 C CA . SER A 1 93 ? -28.940 1.533 36.463 1.00 76.00 93 SER A CA 1
ATOM 716 C C . SER A 1 93 ? -27.596 1.438 37.210 1.00 76.00 93 SER A C 1
ATOM 718 O O . SER A 1 93 ? -27.452 1.919 38.333 1.00 76.00 93 SER A O 1
ATOM 720 N N . ILE A 1 94 ? -26.611 0.767 36.602 1.00 75.69 94 ILE A N 1
ATOM 721 C CA . ILE A 1 94 ? -25.265 0.582 37.155 1.00 75.69 94 ILE A CA 1
ATOM 722 C C . ILE A 1 94 ? -24.313 1.554 36.460 1.00 75.69 94 ILE A C 1
ATOM 724 O O . ILE A 1 94 ? -23.979 1.375 35.292 1.00 75.69 94 ILE A O 1
ATOM 728 N N . ASP A 1 95 ? -23.802 2.538 37.197 1.00 70.75 95 ASP A N 1
ATOM 729 C CA . ASP A 1 95 ? -22.866 3.534 36.649 1.00 70.75 95 ASP A CA 1
ATOM 730 C C . ASP A 1 95 ? -21.443 2.981 36.450 1.00 70.75 95 ASP A C 1
ATOM 732 O O . ASP A 1 95 ? -20.646 3.487 35.648 1.00 70.75 95 ASP A O 1
ATOM 736 N N . LYS A 1 96 ? -21.093 1.927 37.197 1.00 76.62 96 LYS A N 1
ATOM 737 C CA . LYS A 1 96 ? -19.728 1.405 37.283 1.00 76.62 96 LYS A CA 1
ATOM 738 C C . LYS A 1 96 ? -19.710 -0.093 37.564 1.00 76.62 96 LYS A C 1
ATOM 740 O O . LYS A 1 96 ? -20.254 -0.547 38.565 1.00 76.62 96 LYS A O 1
ATOM 745 N N . ILE A 1 97 ? -19.007 -0.836 36.718 1.00 74.69 97 ILE A N 1
ATOM 746 C CA . ILE A 1 97 ? -18.682 -2.246 36.927 1.00 74.69 97 ILE A CA 1
ATOM 747 C C . ILE A 1 97 ? -17.190 -2.324 37.244 1.00 74.69 97 ILE A C 1
ATOM 749 O O . ILE A 1 97 ? -16.349 -2.006 36.404 1.00 74.69 97 ILE A O 1
ATOM 753 N N . GLU A 1 98 ? -16.853 -2.738 38.462 1.00 72.25 98 GLU A N 1
ATOM 754 C CA . GLU A 1 98 ? -15.479 -3.051 38.859 1.00 72.25 98 GLU A CA 1
ATOM 755 C C . GLU A 1 98 ? -15.351 -4.537 39.161 1.00 72.25 98 GLU A C 1
ATOM 757 O O . GLU A 1 98 ? -16.055 -5.086 40.003 1.00 72.25 98 GLU A O 1
ATOM 762 N N . THR A 1 99 ? -14.422 -5.178 38.464 1.00 75.50 99 THR A N 1
ATOM 763 C CA . THR A 1 99 ? -13.967 -6.539 38.745 1.00 75.50 99 THR A CA 1
ATOM 764 C C . THR A 1 99 ? -12.465 -6.516 38.993 1.00 75.50 99 THR A C 1
ATOM 766 O O . THR A 1 99 ? -11.791 -5.538 38.679 1.00 75.50 99 THR A O 1
ATOM 769 N N . SER A 1 100 ? -11.917 -7.600 39.539 1.00 69.50 100 SER A N 1
ATOM 770 C CA . SER A 1 100 ? -10.480 -7.719 39.825 1.00 69.50 100 SER A CA 1
ATOM 771 C C . SER A 1 100 ? -9.578 -7.580 38.591 1.00 69.50 100 SER A C 1
ATOM 773 O O . SER A 1 100 ? -8.390 -7.313 38.742 1.00 69.50 100 SER A O 1
ATOM 775 N N . LEU A 1 101 ? -10.127 -7.763 37.386 1.00 71.88 101 LEU A N 1
ATOM 776 C CA . LEU A 1 101 ? -9.387 -7.723 36.125 1.00 71.88 101 LEU A CA 1
ATOM 777 C C . LEU A 1 101 ? -9.742 -6.514 35.249 1.00 71.88 101 LEU A C 1
ATOM 779 O O . LEU A 1 101 ? -8.895 -6.064 34.482 1.00 71.88 101 LEU A O 1
ATOM 783 N N . PHE A 1 102 ? -10.964 -5.977 35.351 1.00 74.12 102 PHE A N 1
ATOM 784 C CA . PHE A 1 102 ? -11.445 -4.917 34.462 1.00 74.12 102 PHE A CA 1
ATOM 785 C C . PHE A 1 102 ? -12.371 -3.927 35.176 1.00 74.12 102 PHE A C 1
ATOM 787 O O . PHE A 1 102 ? -13.191 -4.304 36.018 1.00 74.12 102 PHE A O 1
ATOM 794 N N . THR A 1 103 ? -12.291 -2.662 34.766 1.00 74.38 103 THR A N 1
ATOM 795 C CA . THR A 1 103 ? -13.184 -1.587 35.211 1.00 74.38 103 THR A CA 1
ATOM 796 C C . THR A 1 103 ? -13.904 -0.996 34.004 1.00 74.38 103 THR A C 1
ATOM 798 O O . THR A 1 103 ? -13.260 -0.416 33.132 1.00 74.38 103 THR A O 1
ATOM 801 N N . ALA A 1 104 ? -15.234 -1.088 33.971 1.00 72.00 104 ALA A N 1
ATOM 802 C CA . ALA A 1 104 ? -16.081 -0.407 32.995 1.00 72.00 104 ALA A CA 1
ATOM 803 C C . ALA A 1 104 ? -16.870 0.713 33.689 1.00 72.00 104 ALA A C 1
ATOM 805 O O . ALA A 1 104 ? -17.512 0.501 34.718 1.00 72.00 104 ALA A O 1
ATOM 806 N N . LYS A 1 105 ? -16.803 1.928 33.142 1.00 71.12 105 LYS A N 1
ATOM 807 C CA . LYS A 1 105 ? -17.551 3.097 33.623 1.00 71.12 105 LYS A CA 1
ATOM 808 C C . LYS A 1 105 ? -18.438 3.589 32.493 1.00 71.12 105 LYS A C 1
ATOM 810 O O . LYS A 1 105 ? -17.917 3.935 31.433 1.00 71.12 105 LYS A O 1
ATOM 815 N N . ALA A 1 106 ? -19.742 3.662 32.729 1.00 64.81 106 ALA A N 1
ATOM 816 C CA . ALA A 1 106 ? -20.631 4.363 31.820 1.00 64.81 106 ALA A CA 1
ATOM 817 C C . ALA A 1 106 ? -20.397 5.863 32.028 1.00 64.81 106 ALA A C 1
ATOM 819 O O . ALA A 1 106 ? -20.598 6.396 33.117 1.00 64.81 106 ALA A O 1
ATOM 820 N N . LYS A 1 107 ? -19.893 6.545 31.000 1.00 61.69 107 LYS A N 1
ATOM 821 C CA . LYS A 1 107 ? -19.702 7.995 31.022 1.00 61.69 107 LYS A CA 1
ATOM 822 C C . LYS A 1 107 ? -20.600 8.604 29.961 1.00 61.69 107 LYS A C 1
ATOM 824 O O . LYS A 1 107 ? -20.502 8.241 28.793 1.00 61.69 107 LYS A O 1
ATOM 829 N N . LEU A 1 108 ? -21.438 9.553 30.363 1.00 56.53 108 LEU A N 1
ATOM 830 C CA . LEU A 1 108 ? -22.175 10.377 29.415 1.00 56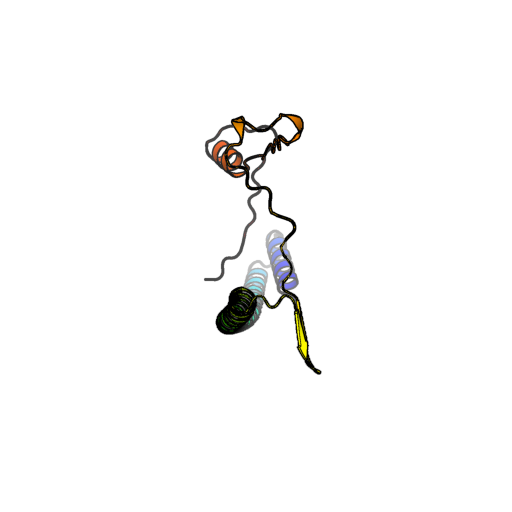.53 108 LEU A CA 1
ATOM 831 C C . LEU A 1 108 ? -21.159 11.196 28.603 1.00 56.53 108 LEU A C 1
ATOM 833 O O . LEU A 1 108 ? -20.298 11.865 29.184 1.00 56.53 108 LEU A O 1
ATOM 837 N N . SER A 1 109 ? -21.207 11.117 27.272 1.00 56.47 109 SER A N 1
ATOM 838 C CA . SER A 1 109 ? -20.361 11.971 26.437 1.00 56.47 109 SER A CA 1
ATOM 839 C C . SER A 1 109 ? -20.694 13.433 26.716 1.00 56.47 109 SER A C 1
ATOM 841 O O . SER A 1 109 ? -21.869 13.775 26.862 1.00 56.47 109 SER A O 1
ATOM 843 N N . ASN A 1 110 ? -19.686 14.302 26.739 1.00 44.81 110 ASN A N 1
ATOM 844 C CA . ASN A 1 110 ? -19.903 15.746 26.740 1.00 44.81 110 ASN A CA 1
ATOM 845 C C . ASN A 1 110 ? -20.628 16.076 25.426 1.00 44.81 110 ASN A C 1
ATOM 847 O O . ASN A 1 110 ? -19.996 15.999 24.377 1.00 44.81 110 ASN A O 1
ATOM 851 N N . GLY A 1 111 ? -21.945 16.292 25.487 1.00 41.88 111 GLY A N 1
ATOM 852 C CA . GLY A 1 111 ? -22.856 16.239 24.340 1.00 41.88 111 GLY A CA 1
ATOM 853 C C . GLY A 1 111 ? -22.311 16.870 23.058 1.00 41.88 111 GLY A C 1
ATOM 854 O O . GLY A 1 111 ? -21.708 17.942 23.082 1.00 41.88 111 GLY A O 1
ATOM 855 N N . SER A 1 112 ? -22.527 16.203 21.924 1.00 36.88 112 SER A N 1
ATOM 856 C CA . SER A 1 112 ? -22.231 16.782 20.618 1.00 36.88 112 SER A CA 1
ATOM 857 C C . SER A 1 112 ? -23.251 17.870 20.303 1.00 36.88 112 SER A C 1
ATOM 859 O O . SER A 1 112 ? -24.460 17.631 20.367 1.00 36.88 112 SER A O 1
ATOM 861 N N . VAL A 1 113 ? -22.774 19.056 19.927 1.00 49.12 113 VAL A N 1
ATOM 862 C CA . VAL A 1 113 ? -23.640 20.114 19.400 1.00 49.12 113 VAL A CA 1
ATOM 863 C C . VAL A 1 113 ? -24.211 19.621 18.073 1.00 49.12 113 VAL A C 1
ATOM 865 O O . VAL A 1 113 ? -23.488 19.499 17.089 1.00 49.12 113 VAL A O 1
ATOM 868 N N . THR A 1 114 ? -25.499 19.284 18.071 1.00 46.44 114 THR A N 1
ATOM 869 C CA . THR A 1 114 ? -26.241 18.962 16.851 1.00 46.44 114 THR A CA 1
ATOM 870 C C . THR A 1 114 ? -26.818 20.268 16.333 1.00 46.44 114 THR A C 1
ATOM 872 O O . THR A 1 114 ? -27.626 20.896 17.015 1.00 46.44 114 THR A O 1
ATOM 875 N N . ILE A 1 115 ? -26.349 20.708 15.170 1.00 57.78 115 ILE A N 1
ATOM 876 C CA . ILE A 1 115 ? -26.874 21.891 14.495 1.00 57.78 115 ILE A CA 1
ATOM 877 C C . ILE A 1 115 ? -28.131 21.452 13.748 1.00 57.78 115 ILE A C 1
ATOM 879 O O . ILE A 1 115 ? -28.044 20.713 12.773 1.00 57.78 115 ILE A O 1
ATOM 883 N N . THR A 1 116 ? -29.297 21.838 14.257 1.00 60.06 116 THR A N 1
ATOM 884 C CA . THR A 1 116 ? -30.593 21.490 13.655 1.00 60.06 116 THR A CA 1
ATOM 885 C C . THR A 1 116 ? -30.934 22.391 12.470 1.00 60.06 116 THR A C 1
ATOM 887 O O . THR A 1 116 ? -31.663 21.961 11.584 1.00 60.06 116 THR A O 1
ATOM 890 N N . ASP A 1 117 ? -30.413 23.621 12.463 1.00 52.84 117 ASP A N 1
ATOM 891 C CA . ASP A 1 117 ? -30.638 24.609 11.409 1.00 52.84 117 ASP A CA 1
ATOM 892 C C . ASP A 1 117 ? -29.489 25.632 11.392 1.00 52.84 117 ASP A C 1
ATOM 894 O O . ASP A 1 117 ? -29.235 26.297 12.400 1.00 52.84 117 ASP A O 1
ATOM 898 N N . GLU A 1 118 ? -28.760 25.714 10.279 1.00 59.66 118 GLU A N 1
ATOM 899 C CA . GLU A 1 118 ? -27.561 26.552 10.119 1.00 59.66 118 GLU A CA 1
ATOM 900 C C . GLU A 1 118 ? -27.894 28.051 10.020 1.00 59.66 118 GLU A C 1
ATOM 902 O O . GLU A 1 118 ? -27.063 28.884 10.382 1.00 59.66 118 GLU A O 1
ATOM 907 N N . GLU A 1 119 ? -29.114 28.406 9.600 1.00 60.84 119 GLU A N 1
ATOM 908 C CA . GLU A 1 119 ? -29.543 29.801 9.399 1.00 60.84 119 GLU A CA 1
ATOM 909 C C . GLU A 1 119 ? -29.944 30.511 10.705 1.00 60.84 119 GLU A C 1
ATOM 911 O O . GLU A 1 119 ? -29.935 31.739 10.784 1.00 60.84 119 GLU A O 1
ATOM 916 N N . LEU A 1 120 ? -30.259 29.743 11.753 1.00 60.78 120 LEU A N 1
ATOM 917 C CA . LEU A 1 120 ? -30.591 30.248 13.091 1.00 60.78 120 LEU A CA 1
ATOM 918 C C . LEU A 1 120 ? -29.359 30.400 13.999 1.00 60.78 120 LEU A C 1
ATOM 920 O O . LEU A 1 120 ? -29.483 30.877 15.131 1.00 60.78 120 LEU A O 1
ATOM 924 N N . LEU A 1 121 ? -28.174 29.985 13.537 1.00 59.72 121 LEU A N 1
ATOM 925 C CA . LEU A 1 121 ? -26.938 30.134 14.298 1.00 59.72 121 LEU A CA 1
ATOM 926 C C . LEU A 1 121 ? -26.433 31.573 14.263 1.00 59.72 121 LEU A C 1
ATOM 928 O O . LEU A 1 121 ? -26.273 32.186 13.211 1.00 59.72 121 LEU A O 1
ATOM 932 N N . ASP A 1 122 ? -26.115 32.085 15.452 1.00 63.34 122 ASP A N 1
ATOM 933 C CA . ASP A 1 122 ? -25.463 33.379 15.613 1.00 63.34 122 ASP A CA 1
ATOM 934 C C . ASP A 1 122 ? -24.173 33.424 14.757 1.00 63.34 122 ASP A C 1
ATOM 936 O O . ASP A 1 122 ? -23.372 32.477 14.817 1.00 63.34 122 ASP A O 1
ATOM 940 N N . PRO A 1 123 ? -23.928 34.511 13.993 1.00 61.50 123 PRO A N 1
ATOM 941 C CA . PRO A 1 123 ? -22.735 34.692 13.160 1.00 61.50 123 PRO A CA 1
ATOM 942 C C . PRO A 1 123 ? -21.407 34.418 13.877 1.00 61.50 123 PRO A C 1
ATOM 944 O O . PRO A 1 123 ? -20.400 34.122 13.238 1.00 61.50 123 PRO A O 1
ATOM 947 N N . LYS A 1 124 ? -21.386 34.480 15.213 1.00 64.69 124 LYS A N 1
ATOM 948 C CA . LYS A 1 124 ? -20.228 34.131 16.044 1.00 64.69 124 LYS A CA 1
ATOM 949 C C . LYS A 1 124 ? -19.762 32.669 15.912 1.00 64.69 124 LYS A C 1
ATOM 951 O O . LYS A 1 124 ? -18.608 32.381 16.236 1.00 64.69 124 LYS A O 1
ATOM 956 N N . PHE A 1 125 ? -20.618 31.748 15.460 1.00 54.03 125 PHE A N 1
ATOM 957 C CA . PHE A 1 125 ? -20.303 30.316 15.333 1.00 54.03 125 PHE A CA 1
ATOM 958 C C . PHE A 1 125 ? -20.038 29.855 13.892 1.00 54.03 125 PHE A C 1
ATOM 960 O O . PHE A 1 125 ? -19.573 28.732 13.688 1.00 54.03 125 PHE A O 1
ATOM 967 N N . ILE A 1 126 ? -20.267 30.720 12.900 1.00 57.66 126 ILE A N 1
ATOM 968 C CA . ILE A 1 126 ? -20.091 30.408 11.479 1.00 57.66 126 ILE A CA 1
ATOM 969 C C . ILE A 1 126 ? -18.654 30.750 11.070 1.00 57.66 126 ILE A C 1
ATOM 971 O O . ILE A 1 126 ? -18.237 31.907 11.079 1.00 57.66 126 ILE A O 1
ATOM 975 N N . LYS A 1 127 ? -17.866 29.733 10.706 1.00 56.97 127 LYS A N 1
ATOM 976 C CA . LYS A 1 127 ? -16.542 29.924 10.095 1.00 56.97 127 LYS A CA 1
ATOM 977 C C . LYS A 1 127 ? -16.648 29.733 8.587 1.00 56.97 127 LYS A C 1
ATOM 979 O O . LYS A 1 127 ? -16.640 28.601 8.112 1.00 56.97 127 LYS A O 1
ATOM 984 N N . GLU A 1 128 ? -16.692 30.830 7.832 1.00 57.00 128 GLU A N 1
ATOM 985 C CA . GL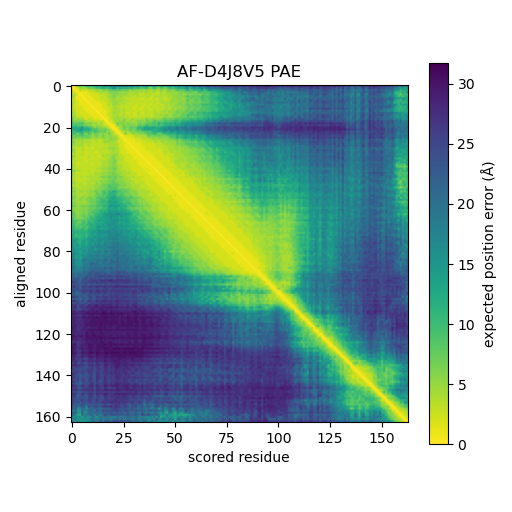U A 1 128 ? -16.590 30.777 6.370 1.00 57.00 128 GLU A CA 1
ATOM 986 C C . GLU A 1 128 ? -15.218 30.235 5.951 1.00 57.00 128 GLU A C 1
ATOM 988 O O . GLU A 1 128 ? -14.180 30.878 6.127 1.00 57.00 128 GLU A O 1
ATOM 993 N N . LYS A 1 129 ? -15.200 29.035 5.369 1.00 46.28 129 LYS A N 1
ATOM 994 C CA . LYS A 1 129 ? -13.996 28.432 4.795 1.00 46.28 129 LYS A CA 1
ATOM 995 C C . LYS A 1 129 ? -14.037 28.623 3.278 1.00 46.28 129 LYS A C 1
ATOM 997 O O . LYS A 1 129 ? -14.521 27.768 2.546 1.00 46.28 129 LYS A O 1
ATOM 1002 N N . ARG A 1 130 ? -13.550 29.768 2.794 1.00 45.88 130 ARG A N 1
ATOM 1003 C CA . ARG A 1 130 ? -13.408 30.041 1.355 1.00 45.88 130 ARG A CA 1
ATOM 1004 C C . ARG A 1 130 ? -12.176 29.298 0.825 1.00 45.88 130 ARG A C 1
ATOM 1006 O O . ARG A 1 130 ? -11.052 29.755 1.004 1.00 45.88 130 ARG A O 1
ATOM 1013 N N . SER A 1 131 ? -12.361 28.123 0.225 1.00 48.91 131 SER A N 1
ATOM 1014 C CA . SER A 1 131 ? -11.285 27.413 -0.477 1.00 48.91 131 SER A CA 1
ATOM 1015 C C . SER A 1 131 ? -11.347 27.726 -1.968 1.00 48.91 131 SER A C 1
ATOM 1017 O O . SER A 1 131 ? -12.165 27.159 -2.688 1.00 48.91 131 SER A O 1
ATOM 1019 N N . THR A 1 132 ? -10.477 28.613 -2.444 1.00 48.28 132 THR A N 1
ATOM 1020 C CA . THR A 1 132 ? -10.264 28.807 -3.882 1.00 48.28 132 THR A CA 1
ATOM 1021 C C . THR A 1 132 ? -9.405 27.652 -4.396 1.00 48.28 132 THR A C 1
ATOM 1023 O O . THR A 1 132 ? -8.180 27.681 -4.288 1.00 48.28 132 THR A O 1
ATOM 1026 N N . SER A 1 133 ? -10.038 26.590 -4.894 1.00 49.19 133 SER A N 1
ATOM 1027 C CA . SER A 1 133 ? -9.339 25.479 -5.543 1.00 49.19 133 SER A CA 1
ATOM 1028 C C . SER A 1 133 ? -9.169 25.771 -7.029 1.00 49.19 133 SER A C 1
ATOM 1030 O O . SER A 1 133 ? -10.152 25.928 -7.751 1.00 49.19 133 SER A O 1
ATOM 1032 N N . ILE A 1 134 ? -7.923 25.817 -7.492 1.00 59.38 134 ILE A N 1
ATOM 1033 C CA . ILE A 1 134 ? -7.604 25.906 -8.918 1.00 59.38 134 ILE A CA 1
ATOM 1034 C C . ILE A 1 134 ? -7.930 24.552 -9.558 1.00 59.38 134 ILE A C 1
ATOM 1036 O O . ILE A 1 134 ? -7.275 23.548 -9.261 1.00 59.38 134 ILE A O 1
ATOM 1040 N N . ASP A 1 135 ? -8.933 24.517 -10.433 1.00 60.88 135 ASP A N 1
ATOM 1041 C CA . ASP A 1 135 ? -9.314 23.305 -11.152 1.00 60.88 135 ASP A CA 1
ATOM 1042 C C . ASP A 1 135 ? -8.381 23.063 -12.348 1.00 60.88 135 ASP A C 1
ATOM 1044 O O . ASP A 1 135 ? -8.594 23.519 -13.475 1.00 60.88 135 ASP A O 1
ATOM 1048 N N . LYS A 1 136 ? -7.318 22.296 -12.091 1.00 60.47 136 LYS A N 1
ATOM 1049 C CA . LYS A 1 136 ? -6.340 21.882 -13.105 1.00 60.47 136 LYS A CA 1
ATOM 1050 C C . LYS A 1 136 ? -6.965 21.051 -14.236 1.00 60.47 136 LYS A C 1
ATOM 1052 O O . LYS A 1 136 ? -6.372 20.966 -15.310 1.00 60.47 136 LYS A O 1
ATOM 1057 N N . THR A 1 137 ? -8.135 20.434 -14.032 1.00 62.78 137 THR A N 1
ATOM 1058 C CA . THR A 1 137 ? -8.797 19.631 -15.073 1.00 62.78 137 THR A CA 1
ATOM 1059 C C . THR A 1 137 ? -9.530 20.498 -16.089 1.00 62.78 137 THR A C 1
ATOM 1061 O O . THR A 1 137 ? -9.464 20.204 -17.284 1.00 62.78 137 THR A O 1
ATOM 1064 N N . ALA A 1 138 ? -10.146 21.596 -15.644 1.00 63.25 138 ALA A N 1
ATOM 1065 C CA . ALA A 1 138 ? -10.727 22.604 -16.526 1.00 63.25 138 ALA A CA 1
ATOM 1066 C C . ALA A 1 138 ? -9.638 23.311 -17.348 1.00 63.25 138 ALA A C 1
ATOM 1068 O O . ALA A 1 138 ? -9.752 23.392 -18.568 1.00 63.25 138 ALA A O 1
ATOM 1069 N N . ILE A 1 139 ? -8.530 23.699 -16.703 1.00 62.47 139 ILE A N 1
ATOM 1070 C CA . ILE A 1 139 ? -7.372 24.319 -17.373 1.00 62.47 139 ILE A CA 1
ATOM 1071 C C . ILE A 1 139 ? -6.794 23.389 -18.450 1.00 62.47 139 ILE A C 1
ATOM 1073 O O . ILE A 1 139 ? -6.565 23.809 -19.580 1.00 62.47 139 ILE A O 1
ATOM 1077 N N . LYS A 1 140 ? -6.628 22.094 -18.147 1.00 60.34 140 LYS A N 1
ATOM 1078 C CA . LYS A 1 140 ? -6.143 21.108 -19.126 1.00 60.34 140 LYS A CA 1
ATOM 1079 C C . LYS A 1 140 ? -7.082 20.973 -20.330 1.00 60.34 140 LYS A C 1
ATOM 1081 O O . LYS A 1 140 ? -6.601 20.813 -21.447 1.00 60.34 140 LYS A O 1
ATOM 1086 N N . LYS A 1 141 ? -8.404 21.023 -20.118 1.00 64.69 141 LYS A N 1
ATOM 1087 C CA . LYS A 1 141 ? -9.401 20.972 -21.201 1.00 64.69 141 LYS A CA 1
ATOM 1088 C C . LYS A 1 141 ? -9.386 22.235 -22.064 1.00 64.69 141 LYS A C 1
ATOM 1090 O O . LYS A 1 141 ? -9.450 22.093 -23.277 1.00 64.69 141 LYS A O 1
ATOM 1095 N N . ALA A 1 142 ? -9.263 23.417 -21.462 1.00 61.25 142 ALA A N 1
ATOM 1096 C CA . ALA A 1 142 ? -9.195 24.693 -22.178 1.00 61.25 142 ALA A CA 1
ATOM 1097 C C . ALA A 1 142 ? -7.947 24.779 -23.076 1.00 61.25 142 ALA A C 1
ATOM 1099 O O . ALA A 1 142 ? -8.067 25.030 -24.273 1.00 61.25 142 ALA A O 1
ATOM 1100 N N . ILE A 1 143 ? -6.774 24.406 -22.548 1.00 61.44 143 ILE A N 1
ATOM 1101 C CA . ILE A 1 143 ? -5.525 24.365 -23.331 1.00 61.44 143 ILE A CA 1
ATOM 1102 C C . ILE A 1 143 ? -5.609 23.334 -24.470 1.00 61.44 143 ILE A C 1
ATOM 1104 O O . ILE A 1 143 ? -5.131 23.576 -25.574 1.00 61.44 143 ILE A O 1
ATOM 1108 N N . LEU A 1 144 ? -6.246 22.177 -24.242 1.00 60.47 144 LEU A N 1
ATOM 1109 C CA . LEU A 1 144 ? -6.469 21.170 -25.292 1.00 60.47 144 LEU A CA 1
ATOM 1110 C C . LEU A 1 144 ? -7.499 21.608 -26.348 1.00 60.47 144 LEU A C 1
ATOM 1112 O O . LEU A 1 144 ? -7.449 21.108 -27.470 1.00 60.47 144 LEU A O 1
ATOM 1116 N N . ALA A 1 145 ? -8.423 22.507 -25.998 1.00 66.50 145 ALA A N 1
ATOM 1117 C CA . ALA A 1 145 ? -9.441 23.059 -26.892 1.00 66.50 145 ALA A CA 1
ATOM 1118 C C . ALA A 1 145 ? -8.945 24.266 -27.714 1.00 66.50 145 ALA A C 1
ATOM 1120 O O . ALA A 1 145 ? -9.674 24.739 -28.583 1.00 66.50 145 ALA A O 1
ATOM 1121 N N . GLY A 1 146 ? -7.709 24.726 -27.484 1.00 56.56 146 GLY A N 1
ATOM 1122 C CA . GLY A 1 146 ? -7.089 25.830 -28.222 1.00 56.56 146 GLY A CA 1
ATOM 1123 C C . GLY A 1 146 ? -7.258 27.210 -27.581 1.00 56.56 146 GLY A C 1
ATOM 1124 O O . GLY A 1 146 ? -6.960 28.205 -28.235 1.00 56.56 146 GLY A O 1
ATOM 1125 N N . GLU A 1 147 ? -7.718 27.287 -26.328 1.00 53.97 147 GLU A N 1
ATOM 1126 C CA . GLU A 1 147 ? -7.693 28.524 -25.540 1.00 53.97 147 GLU A CA 1
ATOM 1127 C C . GLU A 1 147 ? -6.336 28.678 -24.844 1.00 53.97 147 GLU A C 1
ATOM 1129 O O . GLU A 1 147 ? -5.867 27.767 -24.156 1.00 53.97 147 GLU A O 1
ATOM 1134 N N . ASP A 1 148 ? -5.708 29.841 -25.019 1.00 46.03 148 ASP A N 1
ATOM 1135 C CA . ASP A 1 148 ? -4.442 30.170 -24.367 1.00 46.03 148 ASP A CA 1
ATOM 1136 C C . ASP A 1 148 ? -4.713 30.570 -22.907 1.00 46.03 148 ASP A C 1
ATOM 1138 O O . ASP A 1 148 ? -5.404 31.555 -22.633 1.00 46.03 148 ASP A O 1
ATOM 1142 N N . VAL A 1 149 ? -4.220 29.771 -21.956 1.00 57.84 149 VAL A N 1
ATOM 1143 C CA . VAL A 1 149 ? -4.357 30.031 -20.516 1.00 57.84 149 VAL A CA 1
ATOM 1144 C C . VAL A 1 149 ? -3.017 30.539 -19.997 1.00 57.84 149 VAL A C 1
ATOM 1146 O O . VAL A 1 149 ? -2.097 29.751 -19.763 1.00 57.84 149 VAL A O 1
ATOM 1149 N N . GLU A 1 150 ? -2.907 31.853 -19.782 1.00 51.50 150 GLU A 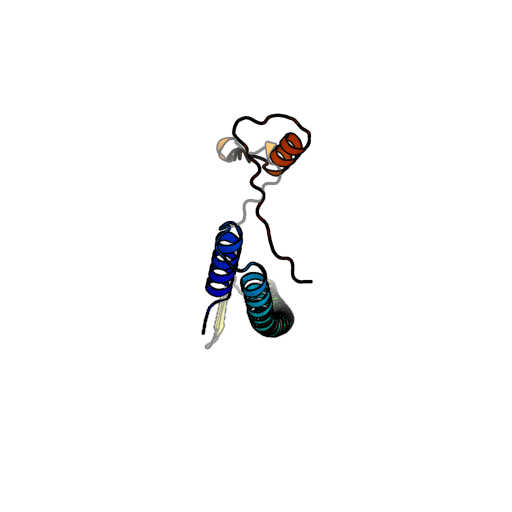N 1
ATOM 1150 C CA . GLU A 1 150 ? -1.710 32.462 -19.192 1.00 51.50 150 GLU A CA 1
ATOM 1151 C C . GLU A 1 150 ? -1.350 31.772 -17.860 1.00 51.50 150 GLU A C 1
ATOM 1153 O O . GLU A 1 150 ? -2.133 31.747 -16.908 1.00 51.50 150 GLU A O 1
ATOM 1158 N N . GLY A 1 151 ? -0.146 31.191 -17.795 1.00 54.94 151 GLY A N 1
ATOM 1159 C CA . GLY A 1 151 ? 0.391 30.542 -16.594 1.00 54.94 151 GLY A CA 1
ATOM 1160 C C . GLY A 1 151 ? 0.243 29.016 -16.518 1.00 54.94 151 GLY A C 1
ATOM 1161 O O . GLY A 1 151 ? 0.629 28.437 -15.501 1.00 54.94 151 GLY A O 1
ATOM 1162 N N . ALA A 1 152 ? -0.262 28.340 -17.557 1.00 53.66 152 ALA A N 1
ATOM 1163 C CA . ALA A 1 152 ? -0.355 26.879 -17.589 1.00 53.66 152 ALA A CA 1
ATOM 1164 C C . ALA A 1 152 ? 0.229 26.281 -18.883 1.00 53.66 152 ALA A C 1
ATOM 1166 O O . ALA A 1 152 ? -0.207 26.594 -19.982 1.00 53.66 152 ALA A O 1
ATOM 1167 N N . SER A 1 153 ? 1.205 25.377 -18.742 1.00 55.53 153 SER A N 1
ATOM 1168 C CA . SER A 1 153 ? 1.829 24.635 -19.847 1.00 55.53 153 SER A CA 1
ATOM 1169 C C . SER A 1 153 ? 1.595 23.131 -19.677 1.00 55.53 153 SER A C 1
ATOM 1171 O O . SER A 1 153 ? 1.599 22.617 -18.555 1.00 55.53 153 SER A O 1
ATOM 1173 N N . ILE A 1 154 ? 1.367 22.419 -20.784 1.00 58.66 154 ILE A N 1
ATOM 1174 C CA . ILE A 1 154 ? 1.225 20.957 -20.798 1.00 58.66 154 ILE A CA 1
ATOM 1175 C C . ILE A 1 154 ? 2.577 20.337 -21.159 1.00 58.66 154 ILE A C 1
ATOM 1177 O O . ILE A 1 154 ? 2.949 20.288 -22.329 1.00 58.66 154 ILE A O 1
ATOM 1181 N N . GLU A 1 155 ? 3.275 19.781 -20.171 1.00 56.12 155 GLU A N 1
ATOM 1182 C CA . GLU A 1 155 ? 4.419 18.898 -20.414 1.00 56.12 155 GLU A CA 1
ATOM 1183 C C . GLU A 1 155 ? 3.933 17.470 -20.711 1.00 56.12 155 GLU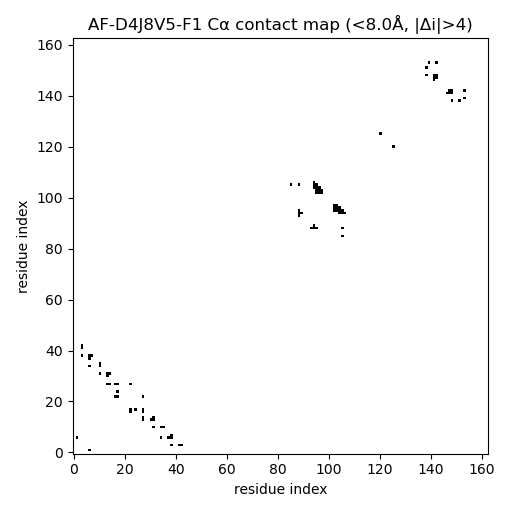 A C 1
ATOM 1185 O O . GLU A 1 155 ? 3.144 16.889 -19.959 1.00 56.12 155 GLU A O 1
ATOM 1190 N N . LYS A 1 156 ? 4.384 16.894 -21.831 1.00 51.22 156 LYS A N 1
ATOM 1191 C CA . LYS A 1 156 ? 4.113 15.499 -22.206 1.00 51.22 156 LYS A CA 1
ATOM 1192 C C . LYS A 1 156 ? 5.341 14.653 -21.881 1.00 51.22 156 LYS A C 1
ATOM 1194 O O . LYS A 1 156 ? 6.371 14.799 -22.529 1.00 51.22 156 LYS A O 1
ATOM 1199 N N . THR A 1 157 ? 5.217 13.749 -20.916 1.00 44.94 157 THR A N 1
ATOM 1200 C CA . THR A 1 157 ? 6.246 12.756 -20.582 1.00 44.94 157 THR A CA 1
ATOM 1201 C C . THR A 1 157 ? 5.851 11.380 -21.120 1.00 44.94 157 THR A C 1
ATOM 1203 O O . THR A 1 157 ? 4.693 10.964 -21.024 1.00 44.94 157 THR A O 1
ATOM 1206 N N . LEU A 1 158 ? 6.808 10.670 -21.726 1.00 50.53 158 LEU A N 1
ATOM 1207 C CA . LEU A 1 158 ? 6.613 9.293 -22.180 1.00 50.53 158 LEU A CA 1
ATOM 1208 C C . LEU A 1 158 ? 6.580 8.373 -20.949 1.00 50.53 158 LEU A C 1
ATOM 1210 O O . LEU A 1 158 ? 7.506 8.394 -20.142 1.00 50.53 158 LEU A O 1
ATOM 1214 N N . SER A 1 159 ? 5.530 7.565 -20.794 1.00 44.22 159 SER A N 1
ATOM 1215 C CA . SER A 1 159 ? 5.431 6.558 -19.729 1.00 44.22 159 SER A CA 1
ATOM 1216 C C . SER A 1 159 ? 5.225 5.174 -20.340 1.00 44.22 159 SER A C 1
ATOM 1218 O O . SER A 1 159 ? 4.446 5.010 -21.278 1.00 44.22 159 SER A O 1
ATOM 1220 N N . LEU A 1 160 ? 5.967 4.184 -19.838 1.00 58.34 160 LEU A N 1
ATOM 1221 C CA . LEU A 1 160 ? 5.850 2.794 -20.271 1.00 58.34 160 LEU A CA 1
ATOM 1222 C C . LEU A 1 160 ? 4.661 2.142 -19.555 1.00 58.34 160 LEU A C 1
ATOM 1224 O O . LEU A 1 160 ? 4.636 2.080 -18.326 1.00 58.34 160 LEU A O 1
ATOM 1228 N N . VAL A 1 161 ? 3.697 1.634 -20.322 1.00 53.22 161 VAL A N 1
ATOM 1229 C CA . VAL A 1 161 ? 2.574 0.839 -19.809 1.00 53.22 161 VAL A CA 1
ATOM 1230 C C . VAL A 1 161 ? 2.871 -0.630 -20.091 1.00 53.22 161 VAL A C 1
ATOM 1232 O O . VAL A 1 161 ? 2.996 -1.023 -21.248 1.00 53.22 161 VAL A O 1
ATOM 1235 N N . VAL A 1 162 ? 3.002 -1.432 -19.035 1.00 55.69 162 VAL A N 1
ATOM 1236 C CA . VAL A 1 162 ? 3.134 -2.892 -19.131 1.00 55.69 162 VAL A CA 1
ATOM 1237 C C . VAL A 1 162 ? 1.756 -3.485 -18.839 1.00 55.69 162 VAL A C 1
ATOM 1239 O O . VAL A 1 162 ? 1.252 -3.321 -17.727 1.00 55.69 162 VAL A O 1
ATOM 1242 N N . SER A 1 163 ? 1.129 -4.077 -19.861 1.00 49.97 163 SER A N 1
ATOM 1243 C CA . SER A 1 163 ? -0.169 -4.768 -19.787 1.00 49.97 163 SER A CA 1
ATOM 1244 C C . SER A 1 163 ? -0.018 -6.220 -19.366 1.00 49.97 163 SER A C 1
ATOM 1246 O O . SER A 1 163 ? 0.894 -6.863 -19.937 1.00 49.97 163 SER A O 1
#